Protein AF-A0A353C5E8-F1 (afdb_monomer_lite)

Secondary structure (DSSP, 8-state):
-PPPP---HHHHHHHHHHHH------------HHHHHHHHHHHHHHHHHHHHHHHHHHHHH--TT-SSHHHHHHHHHHHHHHHHHHHHSS-S-SHHHHHHHHHHHHHH--

Structure (mmCIF, N/CA/C/O backbone):
data_AF-A0A353C5E8-F1
#
_entry.id   AF-A0A353C5E8-F1
#
loop_
_atom_site.group_PDB
_atom_site.id
_atom_site.type_symbol
_atom_site.label_atom_id
_atom_site.label_alt_id
_atom_site.label_comp_id
_atom_site.label_asym_id
_atom_site.label_entity_id
_atom_site.label_seq_id
_atom_site.pdbx_PDB_ins_code
_atom_site.Cartn_x
_atom_site.Cartn_y
_atom_site.Cartn_z
_atom_site.occupancy
_atom_site.B_iso_or_equiv
_atom_site.auth_seq_id
_atom_site.auth_comp_id
_atom_site.auth_asym_id
_atom_site.auth_atom_id
_atom_site.pdbx_PDB_model_num
ATOM 1 N N . MET A 1 1 ? 34.551 -29.602 -1.012 1.00 39.50 1 MET A N 1
ATOM 2 C CA . MET A 1 1 ? 33.083 -29.463 -1.145 1.00 39.50 1 MET A CA 1
ATOM 3 C C . MET A 1 1 ? 32.668 -28.143 -0.517 1.00 39.50 1 MET A C 1
ATOM 5 O O . MET A 1 1 ? 33.240 -27.763 0.495 1.00 39.50 1 MET A O 1
ATOM 9 N N . LEU A 1 2 ? 31.821 -27.398 -1.223 1.00 37.56 2 LEU A N 1
ATOM 10 C CA . LEU A 1 2 ? 31.675 -25.941 -1.171 1.00 37.56 2 LEU A CA 1
ATOM 11 C C . LEU A 1 2 ? 31.089 -25.418 0.150 1.00 37.56 2 LEU A C 1
ATOM 13 O O . LEU A 1 2 ? 30.119 -25.960 0.671 1.00 37.56 2 LEU A O 1
ATOM 17 N N . LYS A 1 3 ? 31.698 -24.336 0.652 1.00 45.06 3 LYS A N 1
ATOM 18 C CA . LYS A 1 3 ? 31.250 -23.536 1.797 1.00 45.06 3 LYS A CA 1
ATOM 19 C C . LYS A 1 3 ? 29.850 -22.987 1.503 1.00 45.06 3 LYS A C 1
ATOM 21 O O . LYS A 1 3 ? 29.662 -22.322 0.487 1.00 45.06 3 LYS A O 1
ATOM 26 N N . MET A 1 4 ? 28.887 -23.279 2.376 1.00 37.75 4 MET A N 1
ATOM 27 C CA . MET A 1 4 ? 27.550 -22.685 2.322 1.00 37.75 4 MET A CA 1
ATOM 28 C C . MET A 1 4 ? 27.683 -21.170 2.477 1.00 37.75 4 MET A C 1
ATOM 30 O O . MET A 1 4 ? 28.279 -20.670 3.430 1.00 37.75 4 MET A O 1
ATOM 34 N N . ASN A 1 5 ? 27.217 -20.485 1.441 1.00 45.78 5 ASN A N 1
ATOM 35 C CA . ASN A 1 5 ? 27.417 -19.075 1.176 1.00 45.78 5 ASN A CA 1
ATOM 36 C C . ASN A 1 5 ? 26.486 -18.246 2.066 1.00 45.78 5 ASN A C 1
ATOM 38 O O . ASN A 1 5 ? 25.295 -18.540 2.173 1.00 45.78 5 ASN A O 1
ATOM 42 N N . SER A 1 6 ? 27.055 -17.225 2.696 1.00 50.34 6 SER A N 1
ATOM 43 C CA . SER A 1 6 ? 26.377 -16.201 3.480 1.00 50.34 6 SER A CA 1
ATOM 44 C C . SER A 1 6 ? 25.244 -15.553 2.682 1.00 50.34 6 SER A C 1
ATOM 46 O O . SER A 1 6 ? 25.506 -14.739 1.804 1.00 50.34 6 SER A O 1
ATOM 48 N N . ILE A 1 7 ? 23.993 -15.879 3.007 1.00 50.22 7 ILE A N 1
ATOM 49 C CA . ILE A 1 7 ? 22.845 -15.030 2.675 1.00 50.22 7 ILE A CA 1
ATOM 50 C C . ILE A 1 7 ? 22.550 -14.205 3.930 1.00 50.22 7 ILE A C 1
ATOM 52 O O . ILE A 1 7 ? 21.880 -14.646 4.859 1.00 50.22 7 ILE A O 1
ATOM 56 N N . ASP A 1 8 ? 23.205 -13.049 3.982 1.00 49.91 8 ASP A N 1
ATOM 57 C CA . ASP A 1 8 ? 22.787 -11.797 4.614 1.00 49.91 8 ASP A CA 1
ATOM 58 C C . ASP A 1 8 ? 21.971 -11.888 5.912 1.00 49.91 8 ASP A C 1
ATOM 60 O O . ASP A 1 8 ? 20.764 -11.643 5.980 1.00 49.91 8 ASP A O 1
ATOM 64 N N . ASN A 1 9 ? 22.711 -12.067 7.005 1.00 50.00 9 ASN A N 1
ATOM 65 C CA . ASN A 1 9 ? 22.275 -11.928 8.400 1.00 50.00 9 ASN A CA 1
ATOM 66 C C . ASN A 1 9 ? 21.737 -10.512 8.762 1.00 50.00 9 ASN A C 1
ATOM 68 O O . ASN A 1 9 ? 21.428 -10.222 9.913 1.00 50.00 9 ASN A O 1
ATOM 72 N N . ASN A 1 10 ? 21.623 -9.606 7.785 1.00 48.28 10 ASN A N 1
ATOM 73 C CA . ASN A 1 10 ? 21.143 -8.233 7.952 1.00 48.28 10 ASN A CA 1
ATOM 74 C C . ASN A 1 10 ? 19.623 -8.103 7.691 1.00 48.28 10 ASN A C 1
ATOM 76 O O . ASN A 1 10 ? 18.927 -7.329 8.352 1.00 48.28 10 ASN A O 1
ATOM 80 N N . VAL A 1 11 ? 19.063 -8.933 6.802 1.00 53.75 11 VAL A N 1
ATOM 81 C CA . VAL A 1 11 ? 17.607 -8.963 6.543 1.00 53.75 11 VAL A CA 1
ATOM 82 C C . VAL A 1 11 ? 16.854 -9.575 7.731 1.00 53.75 11 VAL A C 1
ATOM 84 O O . VAL A 1 11 ? 15.798 -9.091 8.130 1.00 53.75 11 VAL A O 1
ATOM 87 N N . SER A 1 12 ? 17.440 -10.596 8.362 1.00 49.25 12 SER A N 1
ATOM 88 C CA . SER A 1 12 ? 16.852 -11.255 9.536 1.00 49.25 12 SER A CA 1
ATOM 89 C C . SER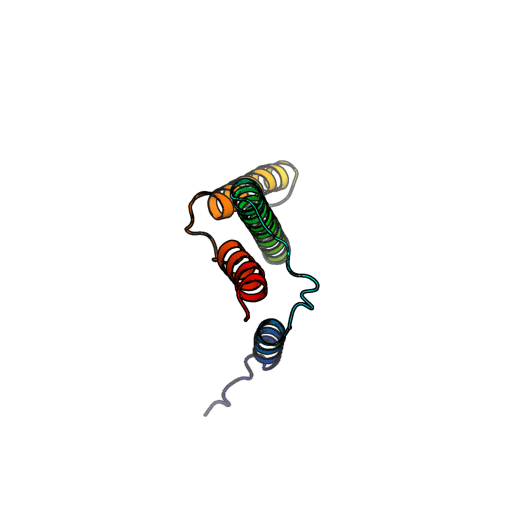 A 1 12 ? 16.769 -10.304 10.737 1.00 49.25 12 SER A C 1
ATOM 91 O O . SER A 1 12 ? 15.716 -10.183 11.356 1.00 49.25 12 SER A O 1
ATOM 93 N N . MET A 1 13 ? 17.840 -9.554 11.029 1.00 44.97 13 MET A N 1
ATOM 94 C CA . MET A 1 13 ? 17.882 -8.607 12.155 1.00 44.97 13 MET A CA 1
ATOM 95 C C . MET A 1 13 ? 16.911 -7.426 12.002 1.00 44.97 13 MET A C 1
ATOM 97 O O . MET A 1 13 ? 16.320 -6.994 12.992 1.00 44.97 13 MET A O 1
ATOM 101 N N . SER A 1 14 ? 16.703 -6.922 10.783 1.00 55.44 14 SER A N 1
ATOM 102 C CA . SER A 1 14 ? 15.756 -5.826 10.520 1.00 55.44 14 SER A CA 1
ATOM 103 C C . SER A 1 14 ? 14.291 -6.276 10.588 1.00 55.44 14 SER A C 1
ATOM 105 O O . SER A 1 14 ? 13.456 -5.540 11.114 1.00 55.44 14 SER A O 1
ATOM 107 N N . LEU A 1 15 ? 13.974 -7.506 10.165 1.00 48.19 15 LEU A N 1
ATOM 108 C CA . LEU A 1 15 ? 12.624 -8.070 10.276 1.00 48.19 15 LEU A CA 1
ATOM 109 C C . LEU A 1 15 ? 12.208 -8.303 11.740 1.00 48.19 15 LEU A C 1
ATOM 111 O O . LEU A 1 15 ? 11.101 -7.929 12.131 1.00 48.19 15 LEU A O 1
ATOM 115 N N . TYR A 1 16 ? 13.107 -8.844 12.573 1.00 53.03 16 TYR A N 1
ATOM 116 C CA . TYR A 1 16 ? 12.862 -8.986 14.015 1.00 53.03 16 TYR A CA 1
ATOM 117 C C . TYR A 1 16 ? 12.755 -7.627 14.722 1.00 53.03 16 TYR A C 1
ATOM 119 O O . TYR A 1 16 ? 11.911 -7.452 15.604 1.00 53.03 16 TYR A O 1
ATOM 127 N N . ALA A 1 17 ? 13.561 -6.639 14.316 1.00 53.59 17 ALA A N 1
ATOM 128 C CA . ALA A 1 17 ? 13.502 -5.290 14.872 1.00 53.59 17 ALA A CA 1
ATOM 129 C C . ALA A 1 17 ? 12.143 -4.622 14.607 1.00 53.59 17 ALA A C 1
ATOM 131 O O . ALA A 1 17 ? 11.538 -4.109 15.548 1.00 53.59 17 ALA A O 1
ATOM 132 N N . LEU A 1 18 ? 11.614 -4.713 13.379 1.00 50.34 18 LEU A N 1
ATOM 133 C CA . LEU A 1 18 ? 10.267 -4.229 13.036 1.00 50.34 18 LEU A CA 1
ATOM 134 C C . LEU A 1 18 ? 9.171 -4.936 13.845 1.00 50.34 18 LEU A C 1
ATOM 136 O O . LEU A 1 18 ? 8.200 -4.308 14.256 1.00 50.34 18 LEU A O 1
ATOM 140 N N . GLN A 1 19 ? 9.343 -6.229 14.122 1.00 54.84 19 GLN A N 1
ATOM 141 C CA . GLN A 1 19 ? 8.402 -7.021 14.918 1.00 54.84 19 GLN A CA 1
ATOM 142 C C . GLN A 1 19 ? 8.391 -6.620 16.405 1.00 54.84 19 GLN A C 1
ATOM 144 O O . GLN A 1 19 ? 7.366 -6.730 17.077 1.00 54.84 19 GLN A O 1
ATOM 149 N N . SER A 1 20 ? 9.531 -6.144 16.914 1.00 51.16 20 SER A N 1
ATOM 150 C CA . SER A 1 20 ? 9.714 -5.689 18.299 1.00 51.16 20 SER A CA 1
ATOM 151 C C . SER A 1 20 ? 9.502 -4.187 18.504 1.00 51.16 20 SER A C 1
ATOM 153 O O . SER A 1 20 ? 9.457 -3.732 19.652 1.00 51.16 20 SER A O 1
ATOM 155 N N . ALA A 1 21 ? 9.363 -3.422 17.415 1.00 50.38 21 ALA A N 1
ATOM 156 C CA . ALA A 1 21 ? 9.078 -1.997 17.445 1.00 50.38 21 ALA A CA 1
ATOM 157 C C . ALA A 1 21 ? 7.698 -1.774 18.077 1.00 50.38 21 ALA A C 1
ATOM 159 O O . ALA A 1 21 ? 6.660 -1.769 17.418 1.00 50.38 21 ALA A O 1
ATOM 160 N N . LYS A 1 22 ? 7.685 -1.614 19.403 1.00 51.88 22 LYS A N 1
ATOM 161 C CA . LYS A 1 22 ? 6.525 -1.134 20.145 1.00 51.88 22 LYS A CA 1
ATOM 162 C C . LYS A 1 22 ? 6.255 0.287 19.675 1.00 51.88 22 LYS A C 1
ATOM 164 O O . LYS A 1 22 ? 6.964 1.208 20.068 1.00 51.88 22 LYS A O 1
ATOM 169 N N . ILE A 1 23 ? 5.241 0.452 18.833 1.00 55.88 23 ILE A N 1
ATOM 170 C CA . ILE A 1 23 ? 4.668 1.762 18.534 1.00 55.88 23 ILE A CA 1
ATOM 171 C C . ILE A 1 23 ? 4.224 2.340 19.887 1.00 55.88 23 ILE A C 1
ATOM 173 O O . ILE A 1 23 ? 3.411 1.701 20.559 1.00 55.88 23 ILE A O 1
ATOM 177 N N . PRO A 1 24 ? 4.780 3.473 20.352 1.00 49.62 24 PRO A N 1
ATOM 178 C CA . PRO A 1 24 ? 4.364 4.077 21.609 1.00 49.62 24 PRO A CA 1
ATOM 179 C C . PRO A 1 24 ? 2.929 4.595 21.446 1.00 49.62 24 PRO A C 1
ATOM 181 O O . PRO A 1 24 ? 2.700 5.675 20.908 1.00 49.62 24 PRO A O 1
ATOM 184 N N . THR A 1 25 ? 1.945 3.794 21.850 1.00 49.69 25 THR A N 1
ATOM 185 C CA . THR A 1 25 ? 0.525 4.143 21.782 1.00 49.69 25 THR A CA 1
ATOM 186 C C . THR A 1 25 ? 0.092 4.856 23.060 1.00 49.69 25 THR A C 1
ATOM 188 O O . THR A 1 25 ? -0.078 4.247 24.116 1.00 49.69 25 THR A O 1
ATOM 191 N N . SER A 1 26 ? -0.098 6.170 22.954 1.00 50.81 26 SER A N 1
ATOM 192 C CA . SER A 1 26 ? -0.649 7.018 24.012 1.00 50.81 26 SER A CA 1
ATOM 193 C C . SER A 1 26 ? -2.163 7.204 23.838 1.00 50.81 26 SER A C 1
ATOM 195 O O . SER A 1 26 ? -2.626 7.476 22.737 1.00 50.81 26 SER A O 1
ATOM 197 N N . GLN A 1 27 ? -2.883 7.133 24.965 1.00 54.72 27 GLN A N 1
ATOM 198 C CA . GLN A 1 27 ? -4.299 7.476 25.207 1.00 54.72 27 GLN A CA 1
ATOM 199 C C . GLN A 1 27 ? -5.403 6.555 24.649 1.00 54.72 27 GLN A C 1
ATOM 201 O O . GLN A 1 27 ? -5.554 6.341 23.452 1.00 54.72 27 GLN A O 1
ATOM 206 N N . LYS A 1 28 ? -6.267 6.095 25.573 1.00 51.38 28 LYS A N 1
ATOM 207 C CA . LYS A 1 28 ? -7.575 5.491 25.281 1.00 51.38 28 LYS A CA 1
ATOM 208 C C . LYS A 1 28 ? -8.446 6.496 24.527 1.00 51.38 28 LYS A C 1
ATOM 210 O O . LYS A 1 28 ? -8.785 7.542 25.078 1.00 51.38 28 LYS A O 1
ATOM 215 N N . MET A 1 29 ? -8.854 6.146 23.314 1.00 57.47 29 MET A N 1
ATOM 216 C CA . MET A 1 29 ? -9.821 6.910 22.530 1.00 57.47 29 MET A CA 1
ATOM 217 C C . MET A 1 29 ? -11.161 6.162 22.545 1.00 57.47 29 MET A C 1
ATOM 219 O O . MET A 1 29 ? -11.233 5.003 22.136 1.00 57.47 29 MET A O 1
ATOM 223 N N . ASN A 1 30 ? -12.228 6.793 23.044 1.00 63.25 30 ASN A N 1
ATOM 224 C CA . ASN A 1 30 ? -13.584 6.241 22.949 1.00 63.25 30 ASN A CA 1
ATOM 225 C C . ASN A 1 30 ? -14.072 6.393 21.503 1.00 63.25 30 ASN A C 1
ATOM 227 O O . ASN A 1 30 ? -14.673 7.404 21.156 1.00 63.25 30 ASN A O 1
ATOM 231 N N . MET A 1 31 ? -13.761 5.412 20.658 1.00 69.44 31 MET A N 1
ATOM 232 C CA . MET A 1 31 ? -14.088 5.452 19.234 1.00 69.44 31 MET A CA 1
ATOM 233 C C . MET A 1 31 ? -15.533 5.038 18.963 1.00 69.44 31 MET A C 1
ATOM 235 O O . MET A 1 31 ? -15.981 3.961 19.362 1.00 69.44 31 MET A O 1
ATOM 239 N N . THR A 1 32 ? -16.237 5.866 18.203 1.00 80.44 32 THR A N 1
ATOM 240 C CA . THR A 1 32 ? -17.527 5.542 17.599 1.00 80.44 32 THR A CA 1
ATOM 241 C C . THR A 1 32 ? -17.356 4.585 16.410 1.00 80.44 32 THR A C 1
ATOM 243 O O . THR A 1 32 ? -16.255 4.354 15.906 1.00 80.44 32 THR A O 1
ATOM 246 N N . SER A 1 33 ? -18.462 4.029 15.901 1.00 78.81 33 SER A N 1
ATOM 247 C CA . SER A 1 33 ? -18.432 3.229 14.665 1.00 78.81 33 SER A CA 1
ATOM 248 C C . SER A 1 33 ? -17.944 4.038 13.451 1.00 78.81 33 SER A C 1
ATOM 250 O O . SER A 1 33 ? -17.330 3.470 12.547 1.00 78.81 33 SER A O 1
ATOM 252 N N . ALA A 1 34 ? -18.177 5.356 13.435 1.00 81.88 34 ALA A N 1
ATOM 253 C CA . ALA A 1 34 ? -17.664 6.241 12.393 1.00 81.88 34 ALA A CA 1
ATOM 254 C C . ALA A 1 34 ? -16.132 6.348 12.465 1.00 81.88 34 ALA A C 1
ATOM 256 O O . ALA A 1 34 ? -15.467 6.121 11.456 1.00 81.88 34 ALA A O 1
ATOM 257 N N . ASP A 1 35 ? -15.579 6.544 13.663 1.00 81.00 35 ASP A N 1
ATOM 258 C CA . ASP A 1 35 ? -14.127 6.631 13.877 1.00 81.00 35 ASP A CA 1
ATOM 259 C C . ASP A 1 35 ? -13.421 5.322 13.499 1.00 81.00 35 ASP A C 1
ATOM 261 O O . ASP A 1 35 ? -12.336 5.320 12.922 1.00 81.00 35 ASP A O 1
ATOM 265 N N . GLN A 1 36 ? -14.052 4.172 13.763 1.00 82.00 36 GLN A N 1
ATOM 266 C CA . GLN A 1 36 ? -13.517 2.871 13.345 1.00 82.00 36 GLN A CA 1
ATOM 267 C C . GLN A 1 36 ? -13.477 2.716 11.818 1.00 82.00 36 GLN A C 1
ATOM 269 O O . GLN A 1 36 ? -12.516 2.148 11.291 1.00 82.00 36 GLN A O 1
ATOM 274 N N . LYS A 1 37 ? -14.498 3.220 11.108 1.00 86.06 37 LYS A N 1
ATOM 275 C CA . LYS A 1 37 ? -14.546 3.231 9.635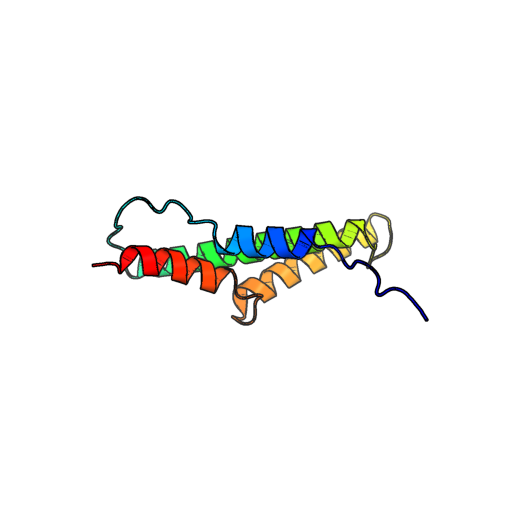 1.00 86.06 37 LYS A CA 1
ATOM 276 C C . LYS A 1 37 ? -13.505 4.173 9.036 1.00 86.06 37 LYS A C 1
ATOM 278 O O . LYS A 1 37 ? -12.901 3.853 8.015 1.00 86.06 37 LYS A O 1
ATOM 283 N N . GLU A 1 38 ? -13.284 5.318 9.661 1.00 87.44 38 GLU A N 1
ATOM 284 C CA . GLU A 1 38 ? -12.239 6.243 9.239 1.00 87.44 38 GLU A CA 1
ATOM 285 C C . GLU A 1 38 ? -10.849 5.651 9.482 1.00 87.44 38 GLU A C 1
ATOM 287 O O . GLU A 1 38 ? -10.010 5.653 8.584 1.00 87.44 38 GLU A O 1
ATOM 292 N N . MET A 1 39 ? -10.628 5.024 10.637 1.00 85.31 39 MET A N 1
ATOM 293 C CA . MET A 1 39 ? -9.340 4.419 10.960 1.00 85.31 39 MET A CA 1
ATOM 294 C C . MET A 1 39 ? -8.973 3.279 10.007 1.00 85.31 39 MET A C 1
ATOM 296 O O . MET A 1 39 ? -7.845 3.234 9.518 1.00 85.31 39 MET A O 1
ATOM 300 N N . ILE A 1 40 ? -9.918 2.389 9.672 1.00 87.44 40 ILE A N 1
ATOM 301 C CA . ILE A 1 40 ? -9.648 1.331 8.686 1.00 87.44 40 ILE A CA 1
ATOM 302 C C . ILE A 1 40 ? -9.373 1.909 7.291 1.00 87.44 40 ILE A C 1
ATOM 304 O O . ILE A 1 40 ? -8.519 1.383 6.576 1.00 87.44 40 ILE A O 1
ATOM 308 N N . LYS A 1 41 ? -10.036 3.011 6.914 1.00 89.25 41 LYS A N 1
ATOM 309 C CA . LYS A 1 41 ? -9.775 3.716 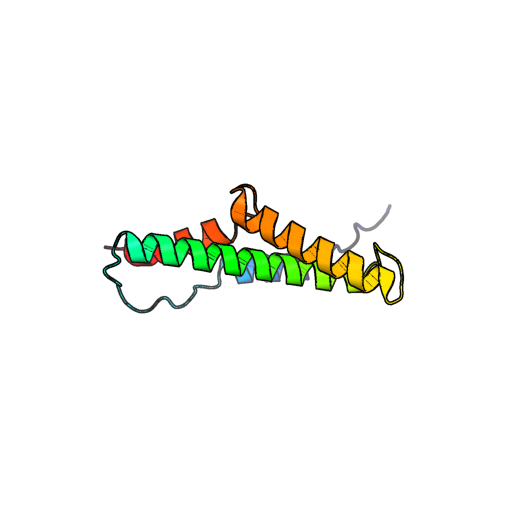5.653 1.00 89.25 41 LYS A CA 1
ATOM 310 C C . LYS A 1 41 ? -8.357 4.291 5.631 1.00 89.25 41 LYS A C 1
ATOM 312 O O . LYS A 1 41 ? -7.634 4.057 4.669 1.00 89.25 41 LYS A O 1
ATOM 317 N N . THR A 1 42 ? -7.931 4.949 6.704 1.00 89.38 42 THR A N 1
ATOM 318 C CA . THR A 1 42 ? -6.570 5.488 6.836 1.00 89.38 42 THR A CA 1
ATOM 319 C C . THR A 1 42 ? -5.514 4.384 6.789 1.00 89.38 42 THR A C 1
ATOM 321 O O . THR A 1 42 ? -4.522 4.518 6.075 1.00 89.38 42 THR A O 1
ATOM 324 N N . CYS A 1 43 ? -5.739 3.254 7.471 1.00 89.06 43 CYS A N 1
ATOM 325 C CA . CYS A 1 43 ? -4.841 2.099 7.396 1.00 89.06 43 CYS A CA 1
ATOM 326 C C . CYS A 1 43 ? -4.718 1.548 5.963 1.00 89.06 43 CYS A C 1
ATOM 328 O O . CYS A 1 43 ? -3.611 1.234 5.531 1.00 89.06 43 CYS A O 1
ATOM 330 N N . LYS A 1 44 ? -5.827 1.463 5.214 1.00 89.81 44 LYS A N 1
ATOM 331 C CA . LYS A 1 44 ? -5.824 1.049 3.798 1.00 89.81 44 LYS A CA 1
ATOM 332 C C . LYS A 1 44 ? -5.058 2.032 2.910 1.00 89.81 44 LYS A C 1
ATOM 334 O O . LYS A 1 44 ? -4.267 1.606 2.074 1.00 89.81 44 LYS A O 1
ATOM 339 N N . SER A 1 45 ? -5.243 3.337 3.112 1.00 88.56 45 SER A N 1
ATOM 340 C CA . SER 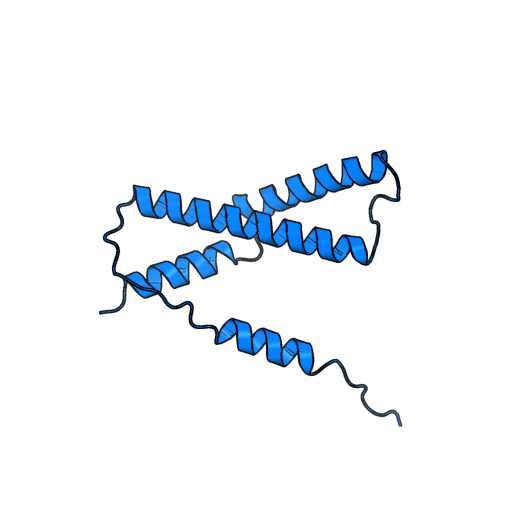A 1 45 ? -4.492 4.366 2.381 1.00 88.56 45 SER A CA 1
ATOM 341 C C . SER A 1 45 ? -2.989 4.308 2.668 1.00 88.56 45 SER A C 1
ATOM 343 O O . SER A 1 45 ? -2.184 4.498 1.760 1.00 88.56 45 SER A O 1
ATOM 345 N N . PHE A 1 46 ? -2.597 4.000 3.906 1.00 90.44 46 PHE A N 1
ATOM 346 C CA . PHE A 1 46 ? -1.194 3.786 4.253 1.00 90.44 46 PHE A CA 1
ATOM 347 C C . PHE A 1 46 ? -0.606 2.549 3.557 1.00 90.44 46 PHE A C 1
ATOM 349 O O . PHE A 1 46 ? 0.493 2.620 3.011 1.00 90.44 46 PHE A O 1
ATOM 356 N N . GLU A 1 47 ? -1.334 1.428 3.533 1.00 87.62 47 GLU A N 1
ATOM 357 C CA . GLU A 1 47 ? -0.903 0.222 2.813 1.00 87.62 47 GLU A CA 1
ATOM 358 C C . GLU A 1 47 ? -0.713 0.497 1.314 1.00 87.62 47 GLU A C 1
ATOM 360 O O . GLU A 1 47 ? 0.315 0.114 0.761 1.00 87.62 47 GLU A O 1
ATOM 365 N N . ALA A 1 48 ? -1.627 1.243 0.682 1.00 89.38 48 ALA A N 1
ATOM 366 C CA . ALA A 1 48 ? -1.492 1.672 -0.713 1.00 89.38 48 ALA A CA 1
ATOM 367 C C . ALA A 1 48 ? -0.196 2.469 -0.956 1.00 89.38 48 ALA A C 1
ATOM 369 O O . ALA A 1 48 ? 0.551 2.181 -1.893 1.00 89.38 48 ALA A O 1
ATOM 370 N N . LEU A 1 49 ? 0.101 3.441 -0.084 1.00 88.50 49 LEU A N 1
ATOM 371 C CA . LEU A 1 49 ? 1.327 4.240 -0.159 1.00 88.50 49 LEU A CA 1
ATOM 372 C C . LEU A 1 49 ? 2.578 3.362 -0.016 1.00 88.50 49 LEU A C 1
ATOM 374 O O . LEU A 1 49 ? 3.537 3.511 -0.769 1.00 88.50 49 LEU A O 1
ATOM 378 N N . MET A 1 50 ? 2.568 2.427 0.933 1.00 89.38 50 MET A N 1
AT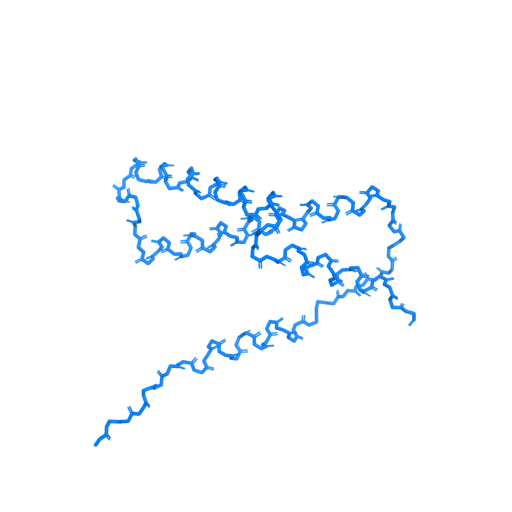OM 379 C CA . MET A 1 50 ? 3.709 1.549 1.179 1.00 89.38 50 MET A CA 1
ATOM 380 C C . MET A 1 50 ? 3.981 0.618 -0.010 1.00 89.38 50 MET A C 1
ATOM 382 O O . MET A 1 50 ? 5.132 0.414 -0.393 1.00 89.38 50 MET A O 1
ATOM 386 N N . VAL A 1 51 ? 2.922 0.083 -0.620 1.00 88.00 51 VAL A N 1
ATOM 387 C CA . VAL A 1 51 ? 2.997 -0.741 -1.836 1.00 88.00 51 VAL A CA 1
ATOM 388 C C . VAL A 1 51 ? 3.571 0.068 -2.990 1.00 88.00 51 VAL A C 1
ATOM 390 O O . VAL A 1 51 ? 4.477 -0.402 -3.677 1.00 88.00 51 VAL A O 1
ATOM 393 N N . LYS A 1 52 ? 3.110 1.309 -3.168 1.00 86.00 52 LYS A N 1
ATOM 394 C CA . LYS A 1 52 ? 3.677 2.222 -4.162 1.00 86.00 52 LYS A CA 1
ATOM 395 C C . LYS A 1 52 ? 5.179 2.428 -3.940 1.00 86.00 52 LYS A C 1
ATOM 397 O O . LYS A 1 52 ? 5.954 2.222 -4.870 1.00 86.00 52 LYS A O 1
ATOM 402 N N . GLN A 1 53 ? 5.605 2.698 -2.704 1.00 86.06 53 GLN A N 1
ATOM 403 C CA . GLN A 1 53 ? 7.024 2.867 -2.365 1.00 86.06 53 GLN A CA 1
ATOM 404 C C . GLN A 1 53 ? 7.861 1.602 -2.625 1.00 86.06 53 GLN A C 1
ATOM 406 O O . GLN A 1 53 ? 9.024 1.679 -3.036 1.00 86.06 53 GLN A O 1
ATOM 411 N N . MET A 1 54 ? 7.277 0.423 -2.398 1.00 85.81 54 MET A N 1
ATOM 412 C CA . MET A 1 54 ? 7.899 -0.858 -2.731 1.00 85.81 54 MET A CA 1
ATOM 413 C C . MET A 1 54 ? 8.118 -0.980 -4.244 1.00 85.81 54 MET A C 1
ATOM 415 O O . MET A 1 54 ? 9.223 -1.315 -4.672 1.00 85.81 54 MET A O 1
ATOM 419 N N . PHE A 1 55 ? 7.114 -0.647 -5.061 1.00 82.12 55 PHE A N 1
ATOM 420 C CA . PHE A 1 55 ? 7.253 -0.656 -6.520 1.00 82.12 55 PHE A CA 1
ATOM 421 C C . PHE A 1 55 ? 8.236 0.392 -7.046 1.00 82.12 55 PHE A C 1
ATOM 423 O O . PHE A 1 55 ? 8.973 0.104 -7.989 1.00 82.12 55 PHE A O 1
ATOM 430 N N . GLU A 1 56 ? 8.287 1.583 -6.452 1.00 81.69 56 GLU A N 1
ATOM 431 C CA . GLU A 1 56 ? 9.309 2.593 -6.765 1.00 81.69 56 GLU A CA 1
ATOM 432 C C . GLU A 1 56 ? 10.718 2.063 -6.469 1.00 81.69 56 GLU A C 1
ATOM 434 O O . GLU A 1 56 ? 11.635 2.202 -7.278 1.00 81.69 56 GLU A O 1
ATOM 439 N N . SER A 1 57 ? 10.885 1.359 -5.347 1.00 82.44 57 SER A N 1
ATOM 440 C CA . SER A 1 57 ? 12.165 0.742 -4.990 1.00 82.44 57 SER A CA 1
ATOM 441 C C . SER A 1 57 ? 12.541 -0.387 -5.962 1.00 82.44 57 SER A C 1
ATOM 443 O O . SER A 1 57 ? 13.698 -0.485 -6.367 1.00 82.44 57 SER A O 1
ATOM 445 N N . MET A 1 58 ? 11.576 -1.196 -6.421 1.00 77.94 58 MET A N 1
ATOM 446 C CA . MET A 1 58 ? 11.792 -2.229 -7.451 1.00 77.94 58 MET A CA 1
ATOM 447 C C . MET A 1 58 ? 12.150 -1.643 -8.825 1.00 77.94 58 MET A C 1
ATOM 449 O O . MET A 1 58 ? 12.963 -2.225 -9.544 1.00 77.94 58 MET A O 1
ATOM 453 N N . GLN A 1 59 ? 11.596 -0.480 -9.184 1.00 69.50 59 GLN A N 1
ATOM 454 C CA . GLN A 1 59 ? 11.907 0.213 -10.440 1.00 69.50 59 GLN A CA 1
ATOM 455 C C . GLN A 1 59 ? 13.395 0.558 -10.551 1.00 69.50 59 GLN A C 1
ATOM 457 O O . GLN A 1 59 ? 13.970 0.438 -11.634 1.00 69.50 59 GLN A O 1
ATOM 462 N N . SER A 1 60 ? 14.026 0.948 -9.437 1.00 67.25 60 SER A N 1
ATOM 463 C CA . SER A 1 60 ? 15.466 1.235 -9.409 1.00 67.25 60 SER A CA 1
ATOM 464 C C . SER A 1 60 ? 16.321 0.022 -9.805 1.00 67.25 60 SER A C 1
ATOM 466 O O . SER A 1 60 ? 17.409 0.188 -10.352 1.00 67.25 60 SER A O 1
ATOM 468 N N . SER A 1 61 ? 15.796 -1.192 -9.599 1.00 68.44 61 SER A N 1
ATOM 469 C CA . SER A 1 61 ? 16.457 -2.447 -9.954 1.00 68.44 61 SER A CA 1
ATOM 470 C C . SER A 1 61 ? 16.115 -2.937 -11.364 1.00 68.44 61 SER A C 1
ATOM 472 O O . SER A 1 61 ? 16.938 -3.626 -11.965 1.00 68.44 61 SER A O 1
ATOM 474 N N . GLN A 1 62 ? 14.926 -2.627 -11.902 1.00 67.56 62 GLN A N 1
ATOM 475 C CA . GLN A 1 62 ? 14.512 -3.071 -13.238 1.00 67.56 62 GLN A CA 1
ATOM 476 C C . GLN A 1 62 ? 13.414 -2.177 -13.840 1.00 67.56 62 GLN A C 1
ATOM 478 O O . GLN A 1 62 ? 12.306 -2.068 -13.312 1.00 67.56 62 GLN A O 1
ATOM 483 N N . LYS A 1 63 ? 13.699 -1.570 -15.002 1.00 72.44 63 LYS A N 1
ATOM 484 C CA . LYS A 1 63 ? 12.722 -0.776 -15.766 1.00 72.44 63 LYS A CA 1
ATOM 485 C C . LYS A 1 63 ? 11.750 -1.687 -16.518 1.00 72.44 63 LYS A C 1
ATOM 487 O O . LYS A 1 63 ? 11.980 -2.023 -17.677 1.00 72.44 63 LYS A O 1
ATOM 492 N N . MET A 1 64 ? 10.664 -2.080 -15.853 1.00 75.12 64 MET A N 1
ATOM 493 C CA . MET A 1 64 ? 9.653 -3.001 -16.399 1.00 75.12 64 MET A CA 1
ATOM 494 C C . MET A 1 64 ? 8.940 -2.471 -17.654 1.00 75.12 64 MET A C 1
ATOM 496 O O . MET A 1 64 ? 8.559 -3.262 -18.511 1.00 75.12 64 MET A O 1
ATOM 500 N N . PHE A 1 65 ? 8.799 -1.148 -17.794 1.00 82.50 65 PHE A N 1
ATOM 501 C CA . PHE A 1 65 ? 8.088 -0.503 -18.910 1.00 82.50 65 PHE A CA 1
ATOM 502 C C . PHE A 1 65 ? 9.022 0.226 -19.892 1.00 82.50 65 PHE A C 1
ATOM 504 O O . PHE A 1 65 ? 8.586 1.067 -20.676 1.00 82.50 65 PHE A O 1
ATOM 511 N N . GLY A 1 66 ? 10.320 -0.099 -19.868 1.00 77.94 66 GLY A N 1
ATOM 512 C CA . GLY A 1 66 ? 11.331 0.591 -20.669 1.00 77.94 66 GLY A CA 1
ATOM 513 C C . GLY A 1 66 ? 11.685 1.977 -20.121 1.00 77.94 66 GLY A C 1
ATOM 514 O O . GLY A 1 66 ? 11.374 2.319 -18.982 1.00 77.94 66 GLY A O 1
ATOM 515 N N . SER A 1 67 ? 12.407 2.769 -20.912 1.00 78.25 67 SER A N 1
ATOM 516 C CA . SER A 1 67 ? 12.856 4.116 -20.537 1.00 78.25 67 SER A CA 1
ATOM 517 C C . SER A 1 67 ? 12.232 5.192 -21.419 1.00 78.25 67 SER A C 1
ATOM 519 O O . SER A 1 67 ? 12.112 4.997 -22.626 1.00 78.25 67 SER A O 1
ATOM 521 N N . GLY A 1 68 ? 11.942 6.352 -20.831 1.00 84.19 68 GLY A N 1
ATOM 522 C CA . GLY A 1 68 ? 11.403 7.522 -21.523 1.00 84.19 68 GLY A CA 1
ATOM 523 C C . GLY A 1 68 ? 9.949 7.790 -21.140 1.00 84.19 68 GLY A C 1
ATOM 524 O O . GLY A 1 68 ? 9.329 6.996 -20.438 1.00 84.19 68 GLY A O 1
ATOM 525 N N . PHE A 1 69 ? 9.400 8.896 -21.647 1.00 84.56 69 PHE A N 1
ATOM 526 C CA . PHE A 1 69 ? 8.097 9.431 -21.233 1.00 84.56 69 PHE A CA 1
ATOM 527 C C . PHE A 1 69 ? 6.956 8.400 -21.253 1.00 84.56 69 PHE A C 1
ATOM 529 O O . PHE A 1 69 ? 6.168 8.337 -20.316 1.00 84.56 69 PHE A O 1
ATOM 536 N N . GLY A 1 70 ? 6.884 7.563 -22.294 1.00 85.88 70 GLY A N 1
ATOM 537 C CA . GLY A 1 70 ? 5.859 6.520 -22.383 1.00 85.88 70 GLY A CA 1
ATOM 538 C C . GLY A 1 70 ? 6.000 5.454 -21.293 1.00 85.88 70 GLY A C 1
ATOM 539 O O . GLY A 1 70 ? 5.008 5.088 -20.670 1.00 85.88 70 GLY A O 1
ATOM 540 N N . GLY A 1 71 ? 7.226 4.998 -21.025 1.00 86.56 71 GLY A N 1
ATOM 541 C CA . GLY A 1 71 ? 7.500 4.020 -19.971 1.00 86.56 71 GLY A CA 1
ATOM 542 C C . GLY A 1 71 ? 7.166 4.567 -18.586 1.00 86.56 71 G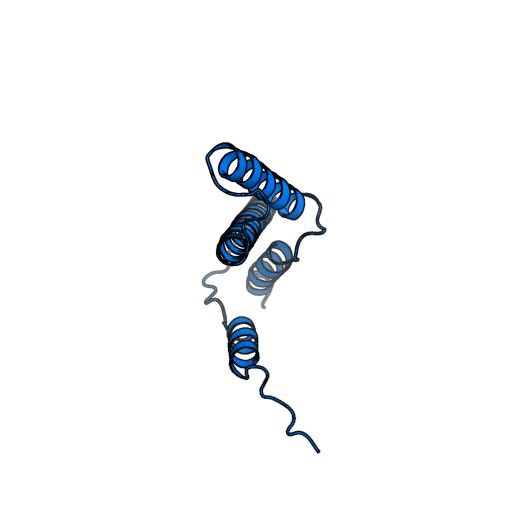LY A C 1
ATOM 543 O O . GLY A 1 71 ? 6.475 3.901 -17.821 1.00 86.56 71 GLY A O 1
ATOM 544 N N . ASP A 1 72 ? 7.569 5.809 -18.304 1.00 84.69 72 ASP A N 1
ATOM 545 C CA . ASP A 1 72 ? 7.285 6.477 -17.029 1.00 84.69 72 ASP A CA 1
ATOM 546 C C . ASP A 1 72 ? 5.771 6.691 -16.826 1.00 84.69 72 ASP A C 1
ATOM 548 O O . ASP A 1 72 ? 5.254 6.495 -15.726 1.00 84.69 72 ASP A O 1
ATOM 552 N N . TYR A 1 73 ? 5.038 7.018 -17.897 1.00 87.88 73 TYR A N 1
ATOM 553 C CA . TYR A 1 73 ? 3.584 7.189 -17.862 1.00 87.88 73 TYR A CA 1
ATOM 554 C C . TYR A 1 73 ? 2.843 5.880 -17.551 1.00 87.88 73 TYR A C 1
ATOM 556 O O . TYR A 1 73 ? 2.065 5.822 -16.596 1.00 87.88 73 TYR A O 1
ATOM 564 N N . PHE A 1 74 ? 3.106 4.810 -18.312 1.00 87.75 74 PHE A N 1
ATOM 565 C CA . PHE A 1 74 ? 2.477 3.504 -18.069 1.00 87.75 74 PHE A CA 1
ATOM 566 C C . PHE A 1 74 ? 2.876 2.917 -16.716 1.00 87.75 74 PHE A C 1
ATOM 568 O O . PHE A 1 74 ? 2.068 2.253 -16.068 1.00 87.75 74 PHE A O 1
ATOM 575 N N . GLN A 1 75 ? 4.095 3.201 -16.262 1.00 84.94 75 GLN A N 1
ATOM 576 C CA . GLN A 1 75 ? 4.549 2.788 -14.947 1.00 84.94 75 GLN A CA 1
ATOM 577 C C . GLN A 1 75 ? 3.781 3.482 -13.821 1.00 84.94 75 GLN A C 1
ATOM 579 O O . GLN A 1 75 ? 3.344 2.797 -12.898 1.00 84.94 75 GLN A O 1
ATOM 584 N N . GLY A 1 76 ? 3.584 4.801 -13.903 1.00 85.38 76 GLY A N 1
ATOM 585 C CA . GLY A 1 76 ? 2.771 5.532 -12.930 1.00 85.38 76 GLY A CA 1
ATOM 586 C C . GLY A 1 76 ? 1.346 4.981 -12.863 1.00 85.38 76 GLY A C 1
ATOM 587 O O . GLY A 1 76 ? 0.860 4.663 -11.780 1.00 85.38 76 GLY A O 1
ATOM 588 N N . MET A 1 77 ? 0.725 4.744 -14.025 1.00 88.94 77 MET A N 1
ATOM 589 C CA . MET A 1 77 ? -0.604 4.124 -14.095 1.00 88.94 77 MET A CA 1
ATOM 590 C C . MET A 1 77 ? -0.638 2.730 -13.456 1.00 88.94 77 MET A C 1
ATOM 592 O O . MET A 1 77 ? -1.559 2.422 -12.704 1.00 88.94 77 MET A O 1
ATOM 596 N N . PHE A 1 78 ? 0.363 1.889 -13.728 1.00 88.50 78 PHE A N 1
ATOM 597 C CA . PHE A 1 78 ? 0.454 0.555 -13.135 1.00 88.50 78 PHE A CA 1
ATOM 598 C C . PHE A 1 78 ? 0.603 0.616 -11.611 1.00 88.50 78 PHE A C 1
ATOM 600 O O . PHE A 1 78 ? -0.098 -0.094 -10.894 1.00 88.50 78 PHE A O 1
ATOM 607 N N . GLN A 1 79 ? 1.496 1.470 -11.108 1.00 86.06 79 GLN A N 1
ATOM 608 C CA . GLN A 1 79 ? 1.728 1.628 -9.672 1.00 86.06 79 GLN A CA 1
ATOM 609 C C . GLN A 1 79 ? 0.470 2.108 -8.947 1.00 86.06 79 GLN A C 1
ATOM 611 O O . GLN A 1 79 ? 0.143 1.576 -7.886 1.00 86.06 79 GLN A O 1
ATOM 616 N N . ASP A 1 80 ? -0.242 3.075 -9.525 1.00 87.00 80 ASP A N 1
ATOM 617 C CA . ASP A 1 80 ? -1.467 3.611 -8.940 1.00 87.00 80 ASP A CA 1
ATOM 618 C C . ASP A 1 80 ? -2.598 2.564 -8.933 1.00 87.00 80 ASP A C 1
ATOM 620 O O . ASP A 1 80 ? -3.268 2.397 -7.911 1.00 87.00 80 ASP A O 1
ATOM 624 N N . GLU A 1 81 ? -2.772 1.795 -10.016 1.00 87.88 81 GLU A N 1
ATOM 625 C CA . GLU A 1 81 ? -3.807 0.752 -10.088 1.00 87.88 81 GLU A CA 1
ATOM 626 C C . GLU A 1 81 ? -3.518 -0.410 -9.128 1.00 87.88 81 GLU A C 1
ATOM 628 O O . GLU A 1 81 ? -4.410 -0.873 -8.414 1.00 87.88 81 GLU A O 1
ATOM 633 N N . VAL A 1 82 ? -2.259 -0.853 -9.039 1.00 85.94 82 VAL A N 1
ATOM 634 C CA . VAL A 1 82 ? -1.873 -1.905 -8.090 1.00 85.94 82 VAL A CA 1
ATOM 635 C C . VAL A 1 82 ? -2.032 -1.427 -6.647 1.00 85.94 82 VAL A C 1
ATOM 637 O O . VAL A 1 82 ? -2.566 -2.166 -5.819 1.00 85.94 82 VAL A O 1
ATOM 640 N N . ALA A 1 83 ? -1.623 -0.195 -6.331 1.00 84.44 83 ALA A N 1
ATOM 641 C CA . ALA A 1 83 ? -1.810 0.373 -4.997 1.00 84.44 83 ALA A CA 1
ATOM 642 C C . ALA A 1 83 ? -3.298 0.423 -4.609 1.00 84.44 83 ALA A C 1
ATOM 644 O O . ALA A 1 83 ? -3.657 0.079 -3.478 1.00 84.44 83 ALA A O 1
ATOM 645 N N . LYS A 1 84 ? -4.173 0.785 -5.557 1.00 83.44 84 LYS A N 1
ATOM 646 C CA . LYS A 1 84 ? -5.623 0.781 -5.355 1.00 83.44 84 LYS A CA 1
ATOM 647 C C . LYS A 1 84 ? -6.158 -0.631 -5.109 1.00 83.44 84 LYS A C 1
ATOM 649 O O . LYS A 1 84 ? -6.785 -0.848 -4.070 1.00 83.44 84 LYS A O 1
ATOM 654 N N . MET A 1 85 ? -5.848 -1.587 -5.989 1.00 84.94 85 MET A N 1
ATOM 655 C CA . MET A 1 85 ? -6.271 -2.991 -5.874 1.00 84.94 85 MET A CA 1
ATOM 656 C C . MET A 1 85 ? -5.880 -3.592 -4.518 1.00 84.94 85 MET A C 1
ATOM 658 O O . MET A 1 85 ? -6.716 -4.165 -3.819 1.00 84.94 85 MET A O 1
ATOM 662 N N . VAL A 1 86 ? -4.625 -3.397 -4.103 1.00 82.75 86 VAL A N 1
ATOM 663 C CA . VAL A 1 86 ? -4.097 -3.927 -2.838 1.00 82.75 86 VAL A CA 1
ATOM 664 C C . VAL A 1 86 ? -4.833 -3.350 -1.621 1.00 82.75 86 VAL A C 1
ATOM 666 O O . VAL A 1 86 ? -5.033 -4.055 -0.633 1.00 82.75 86 VAL A O 1
ATOM 669 N N . SER A 1 87 ? -5.289 -2.097 -1.691 1.00 78.50 87 SER A N 1
ATOM 670 C CA . SER A 1 87 ? -6.002 -1.437 -0.589 1.00 78.50 87 SER A CA 1
ATOM 671 C C . SER A 1 87 ? -7.501 -1.779 -0.502 1.00 78.50 87 SER A C 1
ATOM 673 O O . SER A 1 87 ? -8.090 -1.789 0.590 1.00 78.50 87 SER A O 1
ATOM 675 N N . GLU A 1 88 ? -8.151 -2.067 -1.633 1.00 77.75 88 GLU A N 1
ATOM 676 C CA . GLU A 1 88 ? -9.604 -2.263 -1.698 1.00 77.75 88 GLU A CA 1
ATOM 677 C C . GLU A 1 88 ? -10.017 -3.721 -1.459 1.00 77.75 88 GLU A C 1
ATOM 679 O O . GLU A 1 88 ? -10.852 -3.955 -0.578 1.00 77.75 88 GLU A O 1
ATOM 684 N N . ASP A 1 89 ? -9.374 -4.690 -2.121 1.00 68.06 89 ASP A N 1
ATOM 685 C CA . ASP A 1 89 ? -9.874 -6.073 -2.248 1.00 68.06 89 ASP A CA 1
ATOM 686 C C . ASP A 1 89 ? -9.725 -6.958 -1.002 1.00 68.06 89 ASP A C 1
ATOM 688 O O . ASP A 1 89 ? -10.071 -8.138 -1.018 1.00 68.06 89 ASP A O 1
ATOM 692 N N . GLY A 1 90 ? -9.191 -6.439 0.107 1.00 62.41 90 GLY A N 1
ATOM 693 C CA . GLY A 1 90 ? -8.980 -7.227 1.333 1.00 62.41 90 GLY A CA 1
ATOM 694 C C . GLY A 1 90 ? -7.963 -8.373 1.185 1.00 62.41 90 GLY A C 1
ATOM 695 O O . GLY A 1 90 ? -7.661 -9.042 2.172 1.00 62.41 90 GLY A O 1
ATOM 696 N N . GLN A 1 91 ? -7.410 -8.550 -0.018 1.00 64.50 91 GLN A N 1
ATOM 697 C CA . GLN A 1 91 ? -6.342 -9.473 -0.406 1.00 64.50 91 GLN A CA 1
ATOM 698 C C . GLN A 1 91 ? -4.993 -8.752 -0.550 1.00 64.50 91 GLN A C 1
ATOM 700 O O . GLN A 1 91 ? -4.096 -9.222 -1.246 1.00 64.50 91 GLN A O 1
ATOM 705 N N . GLY A 1 92 ? -4.853 -7.586 0.085 1.00 74.06 92 GLY A N 1
ATOM 706 C CA . GLY A 1 92 ? -3.580 -6.889 0.151 1.00 74.06 92 GLY A CA 1
ATOM 707 C C . GLY A 1 92 ? -2.527 -7.651 0.956 1.00 74.06 92 GLY A C 1
ATOM 708 O O . GLY A 1 92 ? -2.771 -8.733 1.491 1.00 74.06 92 GLY A O 1
ATOM 709 N N . ILE A 1 93 ? -1.346 -7.054 1.096 1.00 84.00 93 ILE A N 1
ATOM 710 C CA . ILE A 1 93 ? -0.233 -7.630 1.871 1.00 84.00 93 ILE A CA 1
ATOM 711 C C . ILE A 1 93 ? -0.544 -7.770 3.375 1.00 84.00 93 ILE A C 1
ATOM 713 O O . ILE A 1 93 ? 0.180 -8.453 4.096 1.00 84.00 93 ILE A O 1
ATOM 717 N N . GLY A 1 94 ? -1.647 -7.185 3.852 1.00 85.25 94 GLY A N 1
ATOM 718 C CA . GLY A 1 94 ? -2.204 -7.402 5.187 1.00 85.25 94 GLY A CA 1
ATOM 719 C C . GLY A 1 94 ? -1.724 -6.388 6.223 1.00 85.25 94 GLY A C 1
ATOM 720 O O . GLY A 1 94 ? -2.004 -6.537 7.416 1.00 85.25 94 GLY A O 1
ATOM 721 N N . ILE A 1 95 ? -1.040 -5.333 5.783 1.00 87.56 95 ILE A N 1
ATOM 722 C CA . ILE A 1 95 ? -0.429 -4.327 6.653 1.00 87.56 95 ILE A CA 1
ATOM 723 C C . ILE A 1 95 ? -1.499 -3.425 7.253 1.00 87.56 95 ILE A C 1
ATOM 725 O O . ILE A 1 95 ? -1.459 -3.159 8.455 1.00 87.56 95 ILE A O 1
ATOM 729 N N . ALA A 1 96 ? -2.513 -3.034 6.472 1.00 87.31 96 ALA A N 1
ATOM 730 C CA . ALA A 1 96 ? -3.636 -2.257 6.990 1.00 87.31 96 ALA A CA 1
ATOM 731 C C . ALA A 1 96 ? -4.369 -3.010 8.109 1.00 87.31 96 ALA A C 1
ATOM 733 O O . ALA A 1 96 ? -4.700 -2.433 9.145 1.00 87.31 96 ALA A O 1
ATOM 734 N N . LYS A 1 97 ? -4.574 -4.322 7.928 1.00 86.06 97 LYS A N 1
ATOM 735 C CA . LYS A 1 97 ? -5.204 -5.192 8.928 1.00 86.06 97 LYS A CA 1
ATOM 736 C C . LYS A 1 97 ? -4.348 -5.306 10.186 1.00 86.06 97 LYS A C 1
ATOM 738 O O . LYS A 1 97 ? -4.885 -5.184 11.284 1.00 86.06 97 LYS A O 1
ATOM 743 N N . MET A 1 98 ? -3.040 -5.514 10.036 1.00 85.94 98 MET A N 1
ATOM 744 C CA . MET A 1 98 ? -2.109 -5.579 11.163 1.00 85.94 98 MET A CA 1
ATOM 745 C C . MET A 1 98 ? -2.094 -4.263 11.954 1.00 85.94 98 MET A C 1
ATOM 747 O O . MET A 1 98 ? -2.241 -4.291 13.174 1.00 85.94 98 MET A O 1
ATOM 751 N N . LEU A 1 99 ? -1.976 -3.119 11.274 1.00 85.00 99 LEU A N 1
ATOM 752 C CA . LEU A 1 99 ? -2.014 -1.789 11.890 1.00 85.00 99 LEU A CA 1
ATOM 753 C C . LEU A 1 99 ? -3.326 -1.559 12.635 1.00 85.00 99 LEU A C 1
ATOM 755 O O . LEU A 1 99 ? -3.316 -1.226 13.817 1.00 85.00 99 LEU A O 1
ATOM 759 N N . TYR A 1 100 ? -4.456 -1.818 11.977 1.00 86.25 100 TYR A N 1
ATOM 760 C CA . TYR A 1 100 ? -5.775 -1.692 12.587 1.00 86.25 100 TYR A CA 1
ATOM 761 C C . TYR A 1 100 ? -5.912 -2.566 13.844 1.00 86.25 100 TYR A C 1
ATOM 763 O O . TYR A 1 100 ? -6.411 -2.115 14.874 1.00 86.25 100 TYR A O 1
ATOM 771 N N . GLN A 1 101 ? -5.419 -3.807 13.797 1.00 84.50 101 GLN A N 1
ATOM 772 C CA . GLN A 1 101 ? -5.413 -4.712 14.947 1.00 84.50 101 GLN A CA 1
ATOM 773 C C . GLN A 1 101 ? -4.512 -4.224 16.082 1.00 84.50 101 GLN A C 1
ATOM 775 O O . GLN A 1 101 ? -4.900 -4.353 17.240 1.00 84.50 101 GLN A O 1
ATOM 780 N N . GLN A 1 102 ? -3.331 -3.678 15.786 1.00 80.56 102 GLN A N 1
ATOM 781 C CA . GLN A 1 102 ? -2.434 -3.139 16.811 1.00 80.56 102 GLN A CA 1
ATOM 782 C C . GLN A 1 102 ? -3.043 -1.913 17.499 1.00 80.56 102 GLN A C 1
ATOM 784 O O . GLN A 1 102 ? -3.059 -1.850 18.730 1.00 80.56 102 GLN A O 1
ATOM 789 N N . LEU A 1 103 ? -3.628 -0.999 16.720 1.00 80.62 103 LEU A N 1
ATOM 790 C CA . LEU A 1 103 ? -4.330 0.177 17.235 1.00 80.62 103 LEU A CA 1
ATOM 791 C C . LEU A 1 103 ? -5.528 -0.234 18.107 1.00 80.62 103 LEU A C 1
ATOM 793 O O . LEU A 1 103 ? -5.662 0.228 19.238 1.00 80.62 103 LEU A O 1
ATOM 797 N N . ASN A 1 104 ? -6.341 -1.193 17.652 1.00 75.25 104 ASN A N 1
ATOM 798 C CA . ASN A 1 104 ? -7.476 -1.694 18.431 1.00 75.25 104 ASN A CA 1
ATOM 799 C C . ASN A 1 104 ? -7.075 -2.516 19.660 1.00 75.25 104 ASN A C 1
ATOM 801 O O . ASN A 1 104 ? -7.725 -2.415 20.699 1.00 75.25 104 ASN A O 1
ATOM 805 N N . ARG A 1 105 ? -6.019 -3.335 19.582 1.00 69.06 105 ARG A N 1
ATOM 806 C CA . ARG A 1 105 ? -5.520 -4.094 20.738 1.00 69.06 105 ARG A CA 1
ATOM 807 C C . ARG A 1 105 ? -5.055 -3.140 21.832 1.00 69.06 105 ARG A C 1
ATOM 809 O O . ARG A 1 105 ? -5.345 -3.406 22.991 1.00 69.06 105 ARG A O 1
ATOM 816 N N . SER A 1 106 ? -4.422 -2.022 21.473 1.00 58.69 106 SER A N 1
ATOM 817 C CA . SER A 1 106 ? -4.073 -0.957 22.420 1.00 58.69 106 SER A CA 1
ATOM 818 C C . SER A 1 106 ? -5.302 -0.328 23.093 1.00 58.69 106 SER A C 1
ATOM 820 O O . SER A 1 106 ? -5.223 0.067 24.253 1.00 58.69 106 SER A O 1
ATOM 822 N N . ASN A 1 107 ? -6.448 -0.280 22.406 1.00 55.12 107 ASN A N 1
ATOM 823 C CA . ASN A 1 107 ? -7.706 0.237 22.960 1.00 55.12 107 ASN A CA 1
ATOM 824 C C . ASN A 1 107 ? -8.410 -0.753 23.912 1.00 55.12 107 ASN A C 1
ATOM 826 O O . ASN A 1 107 ? -9.192 -0.331 24.762 1.00 55.12 107 ASN A O 1
ATOM 830 N N . ALA A 1 108 ? -8.146 -2.060 23.784 1.00 48.72 108 ALA A N 1
ATOM 831 C CA . ALA A 1 108 ? -8.858 -3.126 24.499 1.00 48.72 108 ALA A CA 1
ATOM 832 C C . ALA A 1 108 ? -8.170 -3.627 25.787 1.00 48.72 108 ALA A C 1
ATOM 834 O O . ALA A 1 108 ? -8.725 -4.491 26.470 1.00 48.72 108 ALA A O 1
ATOM 835 N N . VAL A 1 109 ? -6.976 -3.131 26.134 1.00 40.81 109 VAL A N 1
ATOM 836 C CA . VAL A 1 109 ? -6.264 -3.587 27.342 1.00 40.81 109 VAL A CA 1
ATOM 837 C C . VAL A 1 109 ? -6.956 -3.045 28.603 1.00 40.81 109 VAL A C 1
ATOM 839 O O . VAL A 1 109 ? -7.091 -1.829 28.786 1.00 40.81 109 VAL A O 1
ATOM 842 N N . LYS A 1 110 ? -7.439 -3.981 29.433 1.00 40.03 110 LYS A N 1
ATOM 843 C CA . LYS A 1 110 ? -7.922 -3.766 30.805 1.00 40.03 110 LYS A CA 1
ATOM 844 C C . LYS A 1 110 ? -6.767 -3.462 31.745 1.00 40.03 110 LYS A C 1
ATOM 846 O O . LYS A 1 110 ? -5.731 -4.149 31.615 1.00 40.03 110 LYS A O 1
#

pLDDT: mean 72.02, std 16.43, range [37.56, 90.44]

Radius of gyration: 18.94 Å; chains: 1; bounding box: 52×39×53 Å

Sequence (110 aa):
MLKMNSIDNNVSMSLYALQSAKIPTSQKMNMTSADQKEMIKTCKSFEALMVKQMFESMQSSQKMFGSGFGGDYFQGMFQDEVAKMVSEDGQGIGIAKMLYQQLNRSNAVK

Foldseek 3Di:
DDDDDDDDPPVVVVVVVVVVPDPPDDDQDPDDPVNLVVLLLVLLLVLLVVQLVVLVVVCVVPQPQDDDDRSVVVSVVVSNVVSVCLSPVCVHPCRSVVVSCSNVVVNPDD